Protein AF-A0A0G0D942-F1 (afdb_monomer)

Solvent-accessible surface area (backbone atoms only — not comparable to full-atom values): 6592 Å² total; per-residue (Å²): 144,60,62,68,62,52,47,53,52,52,51,51,52,51,52,51,48,55,51,47,53,44,49,39,38,74,75,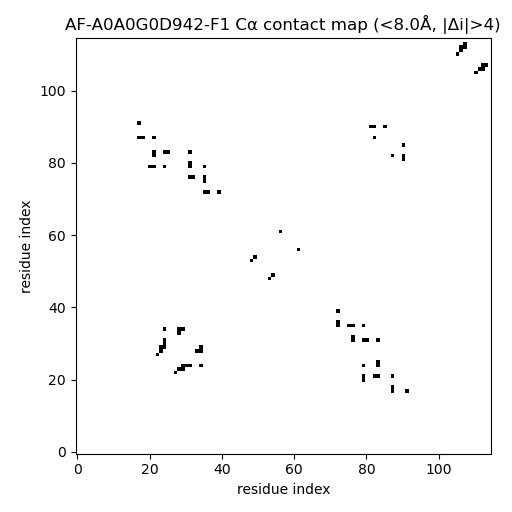74,41,73,47,38,66,60,45,32,51,52,56,49,55,59,59,53,54,53,64,75,46,31,88,82,75,53,77,89,73,50,72,70,51,46,54,52,52,50,52,54,59,66,50,46,50,58,55,46,33,52,51,41,44,49,44,71,75,50,57,60,88,56,52,51,56,52,52,63,60,45,49,58,56,52,52,51,54,48,39,38,74,76,71,62,62,78,131

pLDDT: mean 90.71, std 6.73, range [50.69, 96.19]

Secondary structure (DSSP, 8-state):
--HHHHHHHHHHHHHHHHHHHHHHHHHT---HHHHHHHHHHHHTTHHHHHHHH-----HHHHHHHHHHHHHHHHHHHHHHHHHHHS-HHHHHHHHHHHHHHHHHHHHHHHH----

Sequence (115 aa):
MNWLIIAIFAYLILALVNLADKFLLDKIVPSAKTYTFLVSILGLIVLLAAPWALHWPGFYWLVINLIVGAIFPFALLLLYRALKLGDTSKIIPLIGGAIPVFTISLSILFLGDLS

Mean predicted aligned error: 5.16 Å

Radius of gyration: 16.93 Å; Cα contacts (8 Å, |Δi|>4): 44; chains: 1; bounding box: 41×39×40 Å

Structure (mmCIF, N/CA/C/O backbone):
data_AF-A0A0G0D942-F1
#
_entry.id   AF-A0A0G0D942-F1
#
loop_
_atom_site.group_PDB
_atom_site.id
_atom_site.type_symbol
_atom_site.label_atom_id
_atom_site.label_alt_id
_atom_site.label_comp_id
_atom_site.label_asym_id
_atom_site.label_entity_id
_atom_site.label_seq_id
_atom_site.pdbx_PDB_ins_code
_atom_site.Cartn_x
_atom_site.Cartn_y
_atom_site.Cartn_z
_atom_site.occupancy
_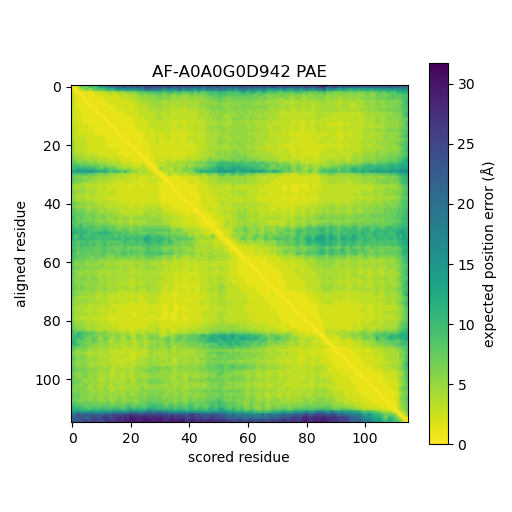atom_site.B_iso_or_equiv
_atom_site.auth_seq_id
_atom_site.auth_comp_id
_atom_site.auth_asym_id
_atom_site.auth_atom_id
_atom_site.pdbx_PDB_model_num
ATOM 1 N N . MET A 1 1 ? 26.467 -6.007 5.037 1.00 61.09 1 MET A N 1
ATOM 2 C CA . MET A 1 1 ? 25.702 -6.449 6.227 1.00 61.09 1 MET A CA 1
ATOM 3 C C . MET A 1 1 ? 25.044 -5.251 6.928 1.00 61.09 1 MET A C 1
ATOM 5 O O . MET A 1 1 ? 25.408 -4.921 8.042 1.00 61.09 1 MET A O 1
ATOM 9 N N . ASN A 1 2 ? 24.076 -4.598 6.269 1.00 83.00 2 ASN A N 1
ATOM 10 C CA . ASN A 1 2 ? 23.236 -3.518 6.837 1.00 83.00 2 ASN A CA 1
ATOM 11 C C . ASN A 1 2 ? 21.728 -3.799 6.628 1.00 83.00 2 ASN A C 1
ATOM 13 O O . ASN A 1 2 ? 20.862 -3.030 7.025 1.00 83.00 2 ASN A O 1
ATOM 17 N N . TRP A 1 3 ? 21.408 -4.924 5.980 1.00 92.06 3 TRP A N 1
ATOM 18 C CA . TRP A 1 3 ? 20.050 -5.265 5.569 1.00 92.06 3 TRP A CA 1
ATOM 19 C C . TRP A 1 3 ? 19.134 -5.528 6.768 1.00 92.06 3 TRP A C 1
ATOM 21 O O . TRP A 1 3 ? 17.970 -5.154 6.720 1.00 92.06 3 TRP A O 1
ATOM 31 N N . LEU A 1 4 ? 19.659 -6.111 7.855 1.00 93.00 4 LEU A N 1
ATOM 32 C CA . LEU A 1 4 ? 18.872 -6.407 9.053 1.00 93.00 4 LEU A CA 1
ATOM 33 C C . LEU A 1 4 ? 18.400 -5.118 9.735 1.00 93.00 4 LEU A C 1
ATOM 35 O O . LEU A 1 4 ? 17.234 -5.003 10.091 1.00 93.00 4 LEU A O 1
ATOM 39 N N . ILE A 1 5 ? 19.292 -4.131 9.863 1.00 94.56 5 ILE A N 1
ATOM 40 C CA . ILE A 1 5 ? 18.965 -2.823 10.443 1.00 94.56 5 ILE A CA 1
ATOM 41 C C . ILE A 1 5 ? 17.920 -2.121 9.571 1.00 94.56 5 ILE A C 1
ATOM 43 O O . ILE A 1 5 ? 16.896 -1.677 10.086 1.00 94.56 5 ILE A O 1
ATOM 47 N N . ILE A 1 6 ? 18.131 -2.087 8.250 1.00 94.44 6 ILE A N 1
ATOM 48 C CA . ILE A 1 6 ? 17.170 -1.515 7.293 1.00 94.44 6 ILE A CA 1
ATOM 49 C C . ILE A 1 6 ? 15.806 -2.206 7.412 1.00 94.44 6 ILE A C 1
ATOM 51 O O . ILE A 1 6 ? 14.785 -1.525 7.461 1.00 94.44 6 ILE A O 1
ATOM 55 N N . ALA A 1 7 ? 15.777 -3.537 7.510 1.00 93.38 7 ALA A N 1
ATOM 56 C CA . ALA A 1 7 ? 14.544 -4.299 7.654 1.00 93.38 7 ALA A CA 1
ATOM 57 C C . ALA A 1 7 ? 13.810 -3.950 8.956 1.00 93.38 7 ALA A C 1
ATOM 59 O O . ALA A 1 7 ? 12.614 -3.675 8.915 1.00 93.38 7 ALA A O 1
ATOM 60 N N . ILE A 1 8 ? 14.510 -3.895 10.094 1.00 94.69 8 ILE A N 1
ATOM 61 C CA . ILE A 1 8 ? 13.914 -3.516 11.386 1.00 94.69 8 ILE A CA 1
ATOM 62 C C . ILE A 1 8 ? 13.273 -2.126 11.296 1.00 94.69 8 ILE A C 1
ATOM 64 O O . ILE A 1 8 ? 12.119 -1.958 11.691 1.00 94.69 8 ILE A O 1
ATOM 68 N N . PHE A 1 9 ? 13.981 -1.142 10.734 1.00 95.81 9 PHE A N 1
ATOM 69 C CA . PHE A 1 9 ? 13.432 0.203 10.555 1.00 95.81 9 PHE A CA 1
ATOM 70 C C . PHE A 1 9 ? 12.251 0.234 9.580 1.00 95.81 9 PHE A C 1
ATOM 72 O O . PHE A 1 9 ? 11.265 0.915 9.852 1.00 95.81 9 PHE A O 1
ATOM 79 N N . ALA A 1 10 ? 12.304 -0.521 8.482 1.00 93.44 10 ALA A N 1
ATOM 80 C CA . ALA A 1 10 ? 11.192 -0.626 7.544 1.00 93.44 10 ALA A CA 1
ATOM 81 C C . ALA A 1 10 ? 9.936 -1.205 8.218 1.00 93.44 10 ALA A C 1
ATOM 83 O O . ALA A 1 10 ? 8.853 -0.642 8.069 1.00 93.44 10 ALA A O 1
ATOM 84 N N . TYR A 1 11 ? 10.075 -2.269 9.017 1.00 91.38 11 TYR A N 1
ATOM 85 C CA . TYR A 1 11 ? 8.960 -2.846 9.773 1.00 91.38 11 TYR A CA 1
ATOM 86 C C . TYR A 1 11 ? 8.436 -1.905 10.863 1.00 91.38 11 TYR A C 1
ATOM 88 O O . TYR A 1 11 ? 7.226 -1.846 11.077 1.00 91.38 11 TYR A O 1
ATOM 96 N N . LEU A 1 12 ? 9.310 -1.134 11.517 1.00 94.31 12 LEU A N 1
ATOM 97 C CA . LEU A 1 12 ? 8.902 -0.112 12.481 1.00 94.31 12 LEU A CA 1
ATOM 98 C C . LEU A 1 12 ? 8.063 0.985 11.809 1.00 94.31 12 LEU A C 1
ATOM 100 O O . LEU A 1 12 ? 6.979 1.311 12.291 1.00 94.31 12 LEU A O 1
ATOM 104 N N . ILE A 1 13 ? 8.532 1.520 10.678 1.00 96.12 13 ILE A N 1
ATOM 105 C CA . ILE A 1 13 ? 7.795 2.522 9.896 1.00 96.12 13 ILE A CA 1
ATOM 106 C C . ILE A 1 13 ? 6.460 1.939 9.428 1.00 96.12 13 ILE A C 1
ATOM 108 O O . ILE A 1 13 ? 5.426 2.581 9.581 1.00 96.12 13 ILE A O 1
ATOM 112 N N . LEU A 1 14 ? 6.457 0.704 8.925 1.00 92.38 14 LEU A N 1
ATOM 113 C CA . LEU A 1 14 ? 5.240 0.030 8.480 1.00 92.38 14 LEU A CA 1
ATOM 114 C C . LEU A 1 14 ? 4.225 -0.142 9.622 1.00 92.38 14 LEU A C 1
ATOM 116 O O . LEU A 1 14 ? 3.028 0.052 9.419 1.00 92.38 14 LEU A O 1
ATOM 120 N N . ALA A 1 15 ? 4.678 -0.470 10.834 1.00 91.44 15 ALA A N 1
ATOM 121 C CA . ALA A 1 15 ? 3.809 -0.553 12.005 1.00 91.44 15 ALA A CA 1
ATOM 122 C C . ALA A 1 15 ? 3.193 0.812 12.361 1.00 91.44 15 ALA A C 1
ATOM 124 O O . ALA A 1 15 ? 1.993 0.888 12.630 1.00 91.44 15 ALA A O 1
ATOM 125 N N . LEU A 1 16 ? 3.986 1.888 12.307 1.00 94.62 16 LEU A N 1
ATOM 126 C CA . LEU A 1 16 ? 3.504 3.253 12.539 1.00 94.62 16 LEU A CA 1
ATOM 127 C C . LEU A 1 16 ? 2.479 3.689 11.486 1.00 94.62 16 LEU A C 1
ATOM 129 O O . LEU A 1 16 ? 1.446 4.247 11.850 1.00 94.62 16 LEU A O 1
ATOM 133 N N . VAL A 1 17 ? 2.724 3.390 10.208 1.00 93.69 17 VAL A N 1
ATOM 134 C CA . VAL A 1 17 ? 1.787 3.677 9.110 1.00 93.69 17 VAL A CA 1
ATOM 135 C C . VAL A 1 17 ? 0.462 2.949 9.331 1.00 93.69 17 VAL A C 1
ATOM 137 O O . VAL A 1 17 ? -0.584 3.582 9.321 1.00 93.69 17 VAL A O 1
ATOM 140 N N . ASN A 1 18 ? 0.484 1.651 9.644 1.00 92.00 18 ASN A N 1
ATOM 141 C CA . ASN A 1 18 ? -0.746 0.891 9.892 1.00 92.00 18 ASN A CA 1
ATOM 142 C C . ASN A 1 18 ? -1.547 1.416 11.098 1.00 92.00 18 ASN A C 1
ATOM 144 O O . ASN A 1 18 ? -2.782 1.390 11.090 1.00 92.00 18 ASN A O 1
ATOM 148 N N . LEU A 1 19 ? -0.860 1.887 12.143 1.00 92.12 19 LEU A N 1
ATOM 149 C CA . LEU A 1 19 ? -1.509 2.505 13.297 1.00 92.12 19 LEU A CA 1
ATOM 150 C C . LEU A 1 19 ? -2.128 3.862 12.930 1.00 92.12 19 LEU A C 1
ATOM 152 O O . LEU A 1 19 ? -3.261 4.141 13.327 1.00 92.12 19 LEU A O 1
ATOM 156 N N . ALA A 1 20 ? -1.411 4.678 12.153 1.00 93.00 20 ALA A N 1
ATOM 157 C CA . ALA A 1 20 ? -1.896 5.960 11.656 1.00 93.00 20 ALA A CA 1
ATOM 158 C C . ALA A 1 20 ? -3.112 5.782 10.736 1.00 93.00 20 ALA A C 1
ATOM 160 O O . ALA A 1 20 ? -4.129 6.435 10.954 1.00 93.00 20 ALA A O 1
ATOM 161 N N . ASP A 1 21 ? -3.059 4.853 9.782 1.00 93.12 21 ASP A N 1
ATOM 162 C CA . ASP A 1 21 ? -4.163 4.546 8.868 1.00 93.12 21 ASP A CA 1
ATOM 163 C C . ASP A 1 21 ? -5.420 4.135 9.644 1.00 93.12 21 ASP A C 1
ATOM 165 O O . ASP A 1 21 ? -6.512 4.651 9.393 1.00 93.12 21 ASP A O 1
ATOM 169 N N . LYS A 1 22 ? -5.272 3.260 10.649 1.00 91.19 22 LYS A N 1
ATOM 170 C CA . LYS A 1 22 ? -6.379 2.875 11.534 1.00 91.19 22 LYS A CA 1
ATOM 171 C C . LYS A 1 22 ? -6.933 4.073 12.304 1.00 91.19 22 LYS A C 1
ATOM 173 O O . LYS A 1 22 ? -8.147 4.256 12.352 1.00 91.19 22 LYS A O 1
ATOM 178 N N . PHE A 1 23 ? -6.066 4.895 12.890 1.00 92.50 23 PHE A N 1
ATOM 179 C CA . PHE A 1 23 ? -6.482 6.083 13.632 1.00 92.50 23 PHE A CA 1
ATOM 180 C C . PHE A 1 23 ? -7.251 7.072 12.744 1.00 92.50 23 PHE A C 1
ATOM 182 O O . PHE A 1 23 ? -8.314 7.559 13.132 1.00 92.50 23 PHE A O 1
ATOM 189 N N . LEU A 1 24 ? -6.753 7.329 11.532 1.00 93.19 24 LEU A N 1
ATOM 190 C CA . LEU A 1 24 ? -7.396 8.196 10.547 1.00 93.19 24 LEU A CA 1
ATOM 191 C C . LEU A 1 24 ? -8.763 7.646 10.131 1.00 93.19 24 LEU A C 1
ATOM 193 O O . LEU A 1 24 ? -9.730 8.408 10.085 1.00 93.19 24 LEU A O 1
ATOM 197 N N . LEU A 1 25 ? -8.863 6.338 9.886 1.00 92.88 25 LEU A N 1
ATOM 198 C CA . LEU A 1 25 ? -10.119 5.668 9.544 1.00 92.88 25 LEU A CA 1
ATOM 199 C C . LEU A 1 25 ? -11.137 5.678 10.689 1.00 92.88 25 LEU A C 1
ATOM 201 O O . LEU A 1 25 ? -12.333 5.787 10.430 1.00 92.88 25 LEU A O 1
ATOM 205 N N . ASP A 1 26 ? -10.699 5.583 11.941 1.00 90.06 26 ASP A N 1
ATOM 206 C CA . ASP A 1 26 ? -11.611 5.556 13.087 1.00 90.06 26 ASP A CA 1
ATOM 207 C C . ASP A 1 26 ? -12.048 6.963 13.533 1.00 90.06 26 ASP A C 1
ATOM 209 O O . ASP A 1 26 ? -13.153 7.117 14.058 1.00 90.06 26 ASP A O 1
ATOM 213 N N . LYS A 1 27 ? -11.198 7.988 13.365 1.00 90.62 27 LYS A N 1
ATOM 214 C CA . LYS A 1 27 ? -11.414 9.326 13.953 1.00 90.62 27 LYS A CA 1
ATOM 215 C C . LYS A 1 27 ? -11.642 10.457 12.956 1.00 90.62 27 LYS A C 1
ATOM 217 O O . LYS A 1 27 ? -12.316 11.415 13.320 1.00 90.62 27 LYS A O 1
ATOM 222 N N . ILE A 1 28 ? -11.098 10.380 11.741 1.00 91.06 28 ILE A N 1
ATOM 223 C CA . ILE A 1 28 ? -11.091 11.515 10.799 1.00 91.06 28 ILE A CA 1
ATOM 224 C C . ILE A 1 28 ? -11.925 11.216 9.552 1.00 91.06 28 ILE A C 1
ATOM 226 O O . ILE A 1 28 ? -12.824 11.980 9.210 1.00 91.06 28 ILE A O 1
ATOM 230 N N . VAL A 1 29 ? -11.658 10.096 8.876 1.00 89.56 29 VAL A N 1
ATOM 231 C CA . VAL A 1 29 ? -12.313 9.717 7.618 1.00 89.56 29 VAL A CA 1
ATOM 232 C C . VAL A 1 29 ? -12.954 8.335 7.772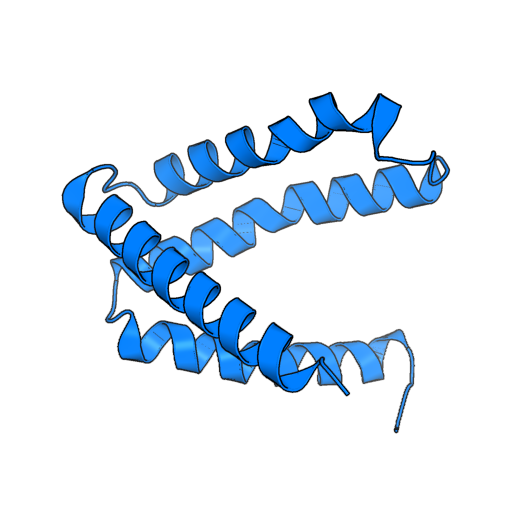 1.00 89.56 29 VAL A C 1
ATOM 234 O O . VAL A 1 29 ? -12.384 7.330 7.350 1.00 89.56 29 VAL A O 1
ATOM 237 N N . PRO A 1 30 ? -14.180 8.253 8.324 1.00 81.88 30 PRO A N 1
ATOM 238 C CA . PRO A 1 30 ? -14.830 6.973 8.609 1.00 81.88 30 PRO A CA 1
ATOM 239 C C . PRO A 1 30 ? -15.173 6.165 7.354 1.00 81.88 30 PRO A C 1
ATOM 241 O O . PRO A 1 30 ? -15.441 4.965 7.424 1.00 81.88 30 PRO A O 1
ATOM 244 N N . SER A 1 31 ? -15.198 6.785 6.177 1.00 92.62 31 SER A N 1
ATOM 245 C CA . SER A 1 31 ? -15.441 6.082 4.921 1.00 92.62 31 SER A CA 1
ATOM 246 C C . SER A 1 31 ? -14.138 5.506 4.364 1.00 92.62 31 SER A C 1
ATOM 248 O O . SER A 1 31 ? -13.326 6.233 3.794 1.00 92.62 31 SER A O 1
ATOM 250 N N . ALA A 1 32 ? -13.989 4.177 4.425 1.00 91.88 32 ALA A N 1
ATOM 251 C CA . ALA A 1 32 ? -12.860 3.470 3.809 1.00 91.88 32 ALA A CA 1
ATOM 252 C C . ALA A 1 32 ? -12.723 3.779 2.305 1.00 91.88 32 ALA A C 1
ATOM 254 O O . ALA A 1 32 ? -11.611 3.876 1.798 1.00 91.88 32 ALA A O 1
ATOM 255 N N . LYS A 1 33 ? -13.842 3.998 1.593 1.00 94.12 33 LYS A N 1
ATOM 256 C CA . LYS A 1 33 ? -13.825 4.398 0.173 1.00 94.12 33 LYS A CA 1
ATOM 257 C C . LYS A 1 33 ? -13.177 5.769 -0.020 1.00 94.12 33 LYS A C 1
ATOM 259 O O . LYS A 1 33 ? -12.310 5.920 -0.872 1.00 94.12 33 LYS A O 1
ATOM 264 N N . THR A 1 34 ? -13.588 6.747 0.785 1.00 94.44 34 THR A N 1
ATOM 265 C CA . THR A 1 34 ? -13.070 8.119 0.716 1.00 94.44 34 THR A CA 1
ATOM 266 C C . THR A 1 34 ? -11.594 8.150 1.085 1.00 94.44 34 THR A C 1
ATOM 268 O O . THR A 1 34 ? -10.805 8.779 0.391 1.00 94.44 34 THR A O 1
ATOM 271 N N . TYR A 1 35 ? -11.205 7.410 2.124 1.00 95.19 35 TYR A N 1
ATOM 272 C CA . TYR A 1 35 ? -9.809 7.311 2.527 1.00 95.19 35 TYR A CA 1
ATOM 273 C C . TYR A 1 35 ? -8.935 6.659 1.446 1.00 95.19 35 TYR A C 1
ATOM 275 O O . TYR A 1 35 ? -7.907 7.216 1.073 1.00 95.19 35 TYR A O 1
ATOM 283 N N . THR A 1 36 ? -9.396 5.553 0.849 1.00 95.69 36 THR A N 1
ATOM 284 C CA . THR A 1 36 ? -8.708 4.906 -0.285 1.00 95.69 36 THR A CA 1
ATOM 285 C C . THR A 1 36 ? -8.481 5.882 -1.436 1.00 95.69 36 THR A C 1
ATOM 287 O O . THR A 1 36 ? -7.391 5.930 -1.998 1.00 95.69 36 THR A O 1
ATOM 290 N N . PHE A 1 37 ? -9.503 6.665 -1.788 1.00 95.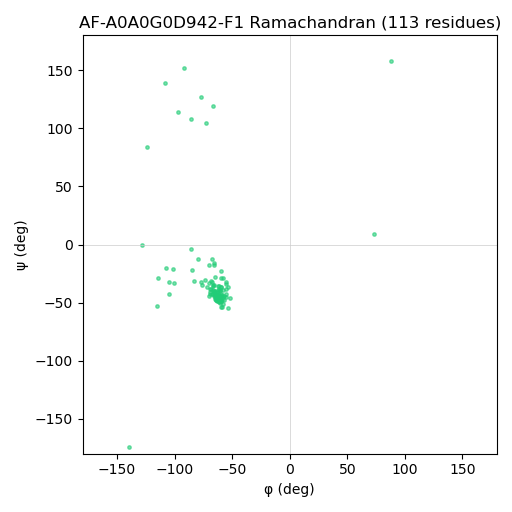06 37 PHE A N 1
ATOM 291 C CA . PHE A 1 37 ? -9.418 7.652 -2.861 1.00 95.06 37 PHE A CA 1
ATOM 292 C C . PHE A 1 37 ? -8.371 8.732 -2.562 1.00 95.06 37 PHE A C 1
ATOM 294 O O . PHE A 1 37 ? -7.547 9.028 -3.423 1.00 95.06 37 PHE A O 1
ATOM 301 N N . LEU A 1 38 ? -8.348 9.257 -1.332 1.00 94.31 38 LEU A N 1
ATOM 302 C CA . LEU A 1 38 ? -7.354 10.243 -0.901 1.00 94.31 38 LEU A CA 1
ATOM 303 C C . LEU A 1 38 ? -5.929 9.686 -0.984 1.00 94.31 38 LEU A C 1
ATOM 305 O O . LEU A 1 38 ? -5.071 10.310 -1.602 1.00 94.31 38 LEU A O 1
ATOM 309 N N . VAL A 1 39 ? -5.686 8.497 -0.426 1.00 94.56 39 VAL A N 1
ATOM 310 C CA . VAL A 1 39 ? -4.364 7.848 -0.471 1.00 94.56 39 VAL A CA 1
ATOM 311 C C . VAL A 1 39 ? -3.944 7.553 -1.914 1.00 94.56 39 VAL A C 1
ATOM 313 O O . VAL A 1 39 ? -2.792 7.776 -2.280 1.00 94.56 39 VAL A O 1
ATOM 316 N N . SER A 1 40 ? -4.881 7.127 -2.765 1.00 94.44 40 SER A N 1
ATOM 317 C CA . SER A 1 40 ? -4.602 6.853 -4.180 1.00 94.44 40 SER A CA 1
ATOM 318 C C . SER A 1 40 ? -4.223 8.121 -4.950 1.00 94.44 40 SER A C 1
ATOM 320 O O . SER A 1 40 ? -3.285 8.090 -5.740 1.00 94.44 40 SER A O 1
ATOM 322 N N . ILE A 1 41 ? -4.897 9.250 -4.694 1.00 93.94 41 ILE A N 1
ATOM 323 C CA . ILE A 1 41 ? -4.534 10.548 -5.287 1.00 93.94 41 ILE A CA 1
ATOM 324 C C . ILE A 1 41 ? -3.161 11.003 -4.804 1.00 93.94 41 ILE A C 1
ATOM 326 O O . ILE A 1 41 ? -2.359 11.461 -5.613 1.00 93.94 41 ILE A O 1
ATOM 330 N N . LEU A 1 42 ? -2.868 10.866 -3.508 1.00 92.81 42 LEU A N 1
ATOM 331 C CA . LEU A 1 42 ? -1.548 11.203 -2.975 1.00 92.81 42 LEU A CA 1
ATOM 332 C C . LEU A 1 42 ? -0.449 10.370 -3.644 1.00 92.81 42 LEU A C 1
ATOM 334 O O . LEU A 1 42 ? 0.613 10.903 -3.949 1.00 92.81 42 LEU A O 1
ATOM 338 N N . GLY A 1 43 ? -0.722 9.102 -3.958 1.00 90.06 43 GLY A N 1
ATOM 339 C CA . GLY A 1 43 ? 0.187 8.252 -4.728 1.00 90.06 43 GLY A CA 1
ATOM 340 C C . GLY A 1 43 ? 0.519 8.792 -6.126 1.00 90.06 43 GLY A C 1
ATOM 341 O O . GLY A 1 43 ? 1.630 8.583 -6.610 1.00 90.06 43 GLY A O 1
ATOM 342 N N . LEU A 1 44 ? -0.383 9.554 -6.758 1.00 90.75 44 LEU A N 1
ATOM 343 C CA . LEU A 1 44 ? -0.130 10.172 -8.067 1.00 90.75 44 LEU A CA 1
ATOM 344 C C . LEU A 1 44 ? 0.940 11.268 -8.019 1.00 90.75 44 LEU A C 1
ATOM 346 O O . LEU A 1 44 ? 1.444 11.657 -9.071 1.00 90.75 44 LEU A O 1
ATOM 350 N N . ILE A 1 45 ? 1.346 11.734 -6.833 1.00 91.06 45 ILE A N 1
ATOM 351 C CA . ILE A 1 45 ? 2.424 12.721 -6.697 1.00 91.06 45 ILE A CA 1
ATOM 352 C C . ILE A 1 45 ? 3.750 12.216 -7.284 1.00 91.06 45 ILE A C 1
ATOM 354 O O . ILE A 1 45 ? 4.577 13.017 -7.713 1.00 91.06 45 ILE A O 1
ATOM 358 N N . VAL A 1 46 ? 3.929 10.893 -7.390 1.00 87.56 46 VAL A N 1
ATOM 359 C CA . VAL A 1 46 ? 5.081 10.275 -8.064 1.00 87.56 46 VAL A CA 1
ATOM 360 C C . VAL A 1 46 ? 5.201 10.717 -9.525 1.00 87.56 46 VAL A C 1
ATOM 362 O O . VAL A 1 46 ? 6.313 10.814 -10.038 1.00 87.56 46 VAL A O 1
ATOM 365 N N . LEU A 1 47 ? 4.088 11.054 -10.187 1.00 87.75 47 LEU A N 1
ATOM 366 C CA . LEU A 1 47 ? 4.103 11.568 -11.557 1.00 87.75 47 LEU A CA 1
ATOM 367 C C . LEU A 1 47 ? 4.811 12.924 -11.655 1.00 87.75 47 LEU A C 1
ATOM 369 O O . LEU A 1 47 ? 5.418 13.214 -12.681 1.00 87.75 47 LEU A O 1
ATOM 373 N N . LEU A 1 48 ? 4.801 13.724 -10.582 1.00 89.75 48 LEU A N 1
ATOM 374 C CA . LEU A 1 48 ? 5.577 14.963 -10.520 1.00 89.75 48 LEU A CA 1
ATOM 375 C C . LEU A 1 48 ? 7.075 14.676 -10.421 1.00 89.75 48 LEU A C 1
ATOM 377 O O . LEU A 1 48 ? 7.866 15.423 -10.973 1.00 89.75 48 LEU A O 1
ATOM 381 N N . ALA A 1 49 ? 7.476 13.590 -9.758 1.00 87.69 49 ALA A N 1
ATOM 382 C CA . ALA A 1 49 ? 8.877 13.176 -9.679 1.00 87.69 49 ALA A CA 1
ATOM 383 C C . ALA A 1 49 ? 9.359 12.438 -10.944 1.00 87.69 49 ALA A C 1
ATOM 385 O O . ALA A 1 49 ? 10.566 12.264 -11.129 1.00 87.69 49 ALA A O 1
ATOM 386 N N . ALA A 1 50 ? 8.441 12.031 -11.828 1.00 86.50 50 ALA A N 1
ATOM 387 C CA . ALA A 1 50 ? 8.737 11.226 -13.007 1.00 86.50 50 ALA A CA 1
ATOM 388 C C . ALA A 1 50 ? 9.860 11.759 -13.914 1.00 86.50 50 ALA A C 1
ATOM 390 O O . ALA A 1 50 ? 10.735 10.962 -14.246 1.00 86.50 50 ALA A O 1
ATOM 391 N N . PRO A 1 51 ? 9.925 13.053 -14.286 1.00 86.25 51 PRO A N 1
ATOM 392 C CA . PRO A 1 51 ? 10.949 13.512 -15.225 1.00 86.25 51 PRO A CA 1
ATOM 393 C C . PRO A 1 51 ? 12.375 13.515 -14.649 1.00 86.25 51 PRO A C 1
ATOM 395 O O . PRO A 1 51 ? 13.326 13.543 -15.425 1.00 86.25 51 PRO A O 1
ATOM 398 N N . TRP A 1 52 ? 12.544 13.470 -13.322 1.00 90.69 52 TRP A N 1
ATOM 399 C CA . TRP A 1 52 ? 13.866 13.450 -12.676 1.00 90.69 52 TRP A CA 1
ATOM 400 C C . TRP A 1 52 ? 14.254 12.076 -12.133 1.00 90.69 52 TRP A C 1
ATOM 402 O O . TRP A 1 52 ? 15.436 11.744 -12.101 1.00 90.69 52 TRP A O 1
ATOM 412 N N . ALA A 1 53 ? 13.275 11.292 -11.678 1.00 87.00 53 ALA A N 1
ATOM 413 C CA . ALA A 1 53 ? 13.516 10.043 -10.962 1.00 87.00 53 ALA A CA 1
ATOM 414 C C . ALA A 1 53 ? 13.207 8.781 -11.783 1.00 87.00 53 ALA A C 1
ATOM 416 O O . ALA A 1 53 ? 13.696 7.708 -11.431 1.00 87.00 53 ALA A O 1
ATOM 417 N N . LEU A 1 54 ? 12.402 8.875 -12.851 1.00 86.19 54 LEU A N 1
ATOM 418 C CA . LEU A 1 54 ?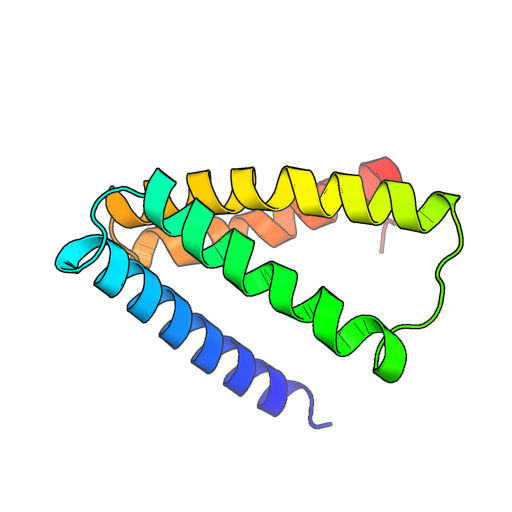 11.998 7.716 -13.648 1.00 86.19 54 LEU A CA 1
ATOM 419 C C . LEU A 1 54 ? 12.672 7.704 -15.024 1.00 86.19 54 LEU A C 1
ATOM 421 O O . LEU A 1 54 ? 12.778 8.716 -15.710 1.00 86.19 54 LEU A O 1
ATOM 425 N N . HIS A 1 55 ? 13.089 6.512 -15.445 1.00 89.12 55 HIS A N 1
ATOM 426 C CA . HIS A 1 55 ? 13.500 6.234 -16.816 1.00 89.12 55 HIS A CA 1
ATOM 427 C C . HIS A 1 55 ? 12.299 5.726 -17.618 1.00 89.12 55 HIS A C 1
ATOM 429 O O . HIS A 1 55 ? 11.382 5.116 -17.068 1.00 89.12 55 HIS A O 1
ATOM 435 N N . TRP A 1 56 ? 12.304 5.960 -18.930 1.00 90.62 56 TRP A N 1
ATOM 436 C CA . TRP A 1 56 ? 11.241 5.479 -19.807 1.00 90.62 56 TRP A CA 1
ATOM 437 C C . TRP A 1 56 ? 11.260 3.942 -19.891 1.00 90.62 56 TRP A C 1
ATOM 439 O O . TRP A 1 56 ? 12.246 3.384 -20.375 1.00 90.62 56 TRP A O 1
ATOM 449 N N . PRO A 1 57 ? 10.186 3.242 -19.475 1.00 89.00 57 PRO A N 1
ATOM 450 C CA . PRO A 1 57 ? 10.170 1.780 -19.441 1.00 89.00 57 PRO A CA 1
ATOM 451 C C . PRO A 1 57 ? 9.766 1.145 -20.787 1.00 89.00 57 PRO A C 1
ATOM 453 O O . PRO A 1 57 ? 9.765 -0.076 -20.919 1.00 89.00 57 PRO A O 1
ATOM 456 N N . GLY A 1 58 ? 9.398 1.946 -21.796 1.00 95.12 58 GLY A N 1
ATOM 457 C CA . GLY A 1 58 ? 8.780 1.466 -23.036 1.00 95.12 58 GLY A CA 1
ATOM 458 C C . GLY A 1 58 ? 7.252 1.376 -22.944 1.00 95.12 58 GLY A C 1
ATOM 459 O O . GLY A 1 58 ? 6.681 1.278 -21.859 1.00 95.12 58 GLY A O 1
ATOM 460 N N . PHE A 1 59 ? 6.570 1.401 -24.095 1.00 93.88 59 PHE A N 1
ATOM 461 C CA . PHE A 1 59 ? 5.100 1.452 -24.145 1.00 93.88 59 PHE A CA 1
ATOM 462 C C . PHE A 1 59 ? 4.442 0.208 -23.527 1.00 93.88 59 PHE A C 1
ATOM 464 O O . PHE A 1 59 ? 3.488 0.329 -22.767 1.00 93.88 59 PHE A O 1
ATOM 471 N N . TYR A 1 60 ? 4.995 -0.980 -23.791 1.00 95.19 60 TYR A N 1
ATOM 472 C CA . TYR A 1 60 ? 4.491 -2.241 -23.240 1.00 95.19 60 TYR A CA 1
ATOM 473 C C . TYR A 1 60 ? 4.487 -2.246 -21.702 1.00 95.19 60 TYR A C 1
ATOM 475 O O . TYR A 1 60 ? 3.445 -2.442 -21.076 1.00 95.19 60 TYR A O 1
ATOM 483 N N . TRP A 1 61 ? 5.635 -1.948 -21.088 1.00 93.31 61 TRP A N 1
ATOM 484 C CA . TRP A 1 61 ? 5.764 -1.902 -19.631 1.00 93.31 61 TRP A CA 1
ATOM 485 C C . TRP A 1 61 ? 4.997 -0.742 -19.008 1.00 93.31 61 TRP A C 1
ATOM 487 O O . TRP A 1 61 ? 4.491 -0.879 -17.898 1.00 93.31 61 TRP A O 1
ATOM 497 N N . LEU A 1 62 ? 4.855 0.382 -19.713 1.00 92.69 62 LEU A N 1
ATOM 49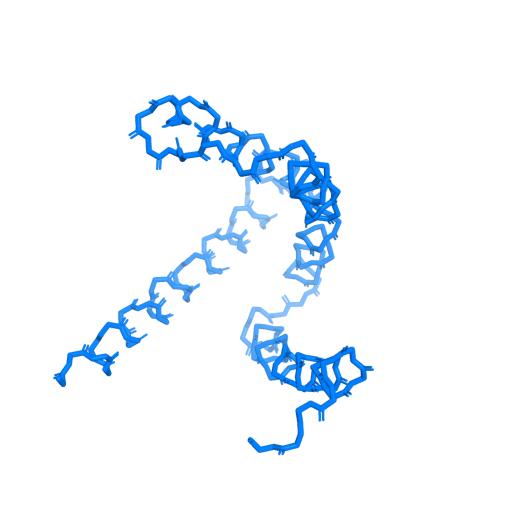8 C CA . LEU A 1 62 ? 4.008 1.481 -19.260 1.00 92.69 62 LEU A CA 1
ATOM 499 C C . LEU A 1 62 ? 2.551 1.031 -19.107 1.00 92.69 62 LEU A C 1
ATOM 501 O O . LEU A 1 62 ? 1.958 1.285 -18.062 1.00 92.69 62 LEU A O 1
ATOM 505 N N . VAL A 1 63 ? 1.986 0.328 -20.095 1.00 95.69 63 VAL A N 1
ATOM 506 C CA . VAL A 1 63 ? 0.602 -0.170 -20.006 1.00 95.69 63 VAL A CA 1
ATOM 507 C C . VAL A 1 63 ? 0.447 -1.153 -18.845 1.00 95.69 63 VAL A C 1
ATOM 509 O O . VAL A 1 63 ? -0.501 -1.028 -18.072 1.00 95.69 63 VAL A O 1
ATOM 512 N N . ILE A 1 64 ? 1.397 -2.074 -18.659 1.00 94.94 64 ILE A N 1
ATOM 513 C CA . ILE A 1 64 ? 1.379 -3.010 -17.523 1.00 94.94 64 ILE A CA 1
ATOM 514 C C . ILE A 1 64 ? 1.418 -2.256 -16.189 1.00 94.94 64 ILE A C 1
ATOM 516 O O . ILE A 1 64 ? 0.586 -2.512 -15.321 1.00 94.94 64 ILE A O 1
ATOM 520 N N . ASN A 1 65 ? 2.330 -1.294 -16.034 1.00 92.19 65 ASN A N 1
ATOM 521 C CA . ASN A 1 65 ? 2.448 -0.498 -14.811 1.00 92.19 65 ASN A CA 1
ATOM 522 C C . ASN A 1 65 ? 1.166 0.292 -14.512 1.00 92.19 65 ASN A C 1
ATOM 524 O O . ASN A 1 65 ? 0.749 0.359 -13.356 1.00 92.19 65 ASN A O 1
ATOM 528 N N . LEU A 1 66 ? 0.506 0.843 -15.535 1.00 92.19 66 LEU A N 1
ATOM 529 C CA . LEU A 1 66 ? -0.781 1.520 -15.369 1.00 92.19 66 LEU A CA 1
ATOM 530 C C . LEU A 1 66 ? -1.892 0.558 -14.937 1.00 92.19 66 LEU A C 1
ATOM 532 O O . LEU A 1 66 ? -2.688 0.914 -14.073 1.00 92.19 66 LEU A O 1
ATOM 536 N N . ILE A 1 67 ? -1.938 -0.659 -15.487 1.00 95.44 67 ILE A N 1
ATOM 537 C CA . ILE A 1 67 ? -2.918 -1.679 -15.083 1.00 95.44 67 ILE A CA 1
ATOM 538 C C . ILE A 1 67 ? -2.695 -2.083 -13.621 1.00 95.44 67 ILE A C 1
ATOM 540 O O . ILE A 1 67 ? -3.642 -2.086 -12.836 1.00 95.44 67 ILE A O 1
ATOM 544 N N . VAL A 1 68 ? -1.450 -2.365 -13.229 1.00 93.69 68 VAL A N 1
ATOM 545 C CA . VAL A 1 68 ? -1.101 -2.693 -11.837 1.00 93.69 68 VAL A CA 1
ATOM 546 C C . VAL A 1 68 ? -1.465 -1.533 -10.906 1.00 93.69 68 VAL A C 1
ATOM 548 O O . VAL A 1 68 ? -2.111 -1.742 -9.877 1.00 93.69 68 VAL A O 1
ATOM 551 N N . GLY A 1 69 ? -1.133 -0.302 -11.301 1.00 92.81 69 GLY A N 1
ATOM 552 C CA . GLY A 1 69 ? -1.489 0.911 -10.571 1.00 92.81 69 GLY A CA 1
ATOM 553 C C . GLY A 1 69 ? -2.999 1.127 -10.448 1.00 92.81 69 GLY A C 1
ATOM 554 O O . GLY A 1 69 ? -3.457 1.574 -9.403 1.00 92.81 69 GLY A O 1
ATOM 555 N N . ALA A 1 70 ? -3.790 0.766 -11.460 1.00 93.06 70 ALA A N 1
ATOM 556 C CA . ALA A 1 70 ? -5.250 0.860 -11.421 1.00 93.06 70 ALA A CA 1
ATOM 557 C C . ALA A 1 70 ? -5.896 -0.212 -10.525 1.00 93.06 70 ALA A C 1
ATOM 559 O O . ALA A 1 70 ? -6.943 0.036 -9.925 1.00 93.06 70 ALA A O 1
ATOM 560 N N . ILE A 1 71 ? -5.275 -1.390 -10.403 1.00 95.50 71 ILE A N 1
ATOM 561 C CA . ILE A 1 71 ? -5.740 -2.478 -9.529 1.00 95.50 71 ILE A CA 1
ATOM 562 C C . ILE A 1 71 ? -5.406 -2.187 -8.057 1.00 95.50 71 ILE A C 1
ATOM 564 O O . ILE A 1 71 ? -6.187 -2.519 -7.163 1.00 95.50 71 ILE A O 1
ATOM 568 N N . PHE A 1 72 ? -4.275 -1.537 -7.781 1.00 94.00 72 PHE A N 1
ATOM 569 C CA . PHE A 1 72 ? -3.778 -1.307 -6.422 1.00 94.00 72 PHE A CA 1
ATOM 570 C C . PHE A 1 72 ? -4.770 -0.597 -5.466 1.00 94.00 72 PHE A C 1
ATOM 572 O O . PHE A 1 72 ? -4.939 -1.072 -4.338 1.00 94.00 72 PHE A O 1
ATOM 579 N N . PRO A 1 73 ? -5.520 0.450 -5.873 1.00 95.69 73 PRO A N 1
ATOM 580 C CA . PRO A 1 73 ? -6.569 1.050 -5.048 1.00 95.69 73 PRO A CA 1
ATOM 581 C C . PRO A 1 73 ? -7.636 0.061 -4.566 1.00 95.69 73 PRO A C 1
ATOM 583 O O . PRO A 1 73 ? -8.162 0.213 -3.465 1.00 95.69 73 PRO A O 1
ATOM 586 N N . PHE A 1 74 ? -7.958 -0.977 -5.343 1.00 95.69 74 PHE A N 1
ATOM 587 C CA . PHE A 1 74 ? -8.910 -2.000 -4.904 1.00 95.69 74 PHE A CA 1
ATOM 588 C C . PHE A 1 74 ? -8.341 -2.838 -3.753 1.00 95.69 74 PHE A C 1
ATOM 590 O O . PHE A 1 74 ? -9.071 -3.143 -2.808 1.00 95.69 74 PHE A O 1
ATOM 597 N N . ALA A 1 75 ? -7.042 -3.151 -3.783 1.00 93.69 75 ALA A N 1
ATOM 598 C CA . ALA A 1 75 ? -6.365 -3.823 -2.676 1.00 93.69 75 ALA A CA 1
ATOM 599 C C . ALA A 1 75 ? -6.357 -2.945 -1.411 1.00 93.69 75 ALA A C 1
ATOM 601 O O . ALA A 1 75 ? -6.714 -3.424 -0.331 1.00 93.69 75 ALA A O 1
ATOM 602 N N . LEU A 1 76 ? -6.055 -1.647 -1.551 1.00 94.62 76 LEU A N 1
ATOM 603 C CA . LEU A 1 76 ? -6.134 -0.678 -0.450 1.00 94.62 76 LEU A CA 1
ATOM 604 C C . LEU A 1 76 ? -7.547 -0.584 0.137 1.00 94.62 76 LEU A C 1
ATOM 606 O O . LEU A 1 76 ? -7.714 -0.584 1.354 1.00 94.62 76 LEU A O 1
ATOM 610 N N . LEU A 1 77 ? -8.582 -0.569 -0.706 1.00 96.19 77 LEU A N 1
ATOM 611 C CA . LEU A 1 77 ? -9.967 -0.536 -0.240 1.00 96.19 77 LEU A CA 1
ATOM 612 C C . LEU A 1 77 ? -10.305 -1.739 0.644 1.00 96.19 77 LEU A C 1
ATOM 614 O O . LEU A 1 77 ? -10.986 -1.584 1.662 1.00 96.19 77 LEU A O 1
ATOM 618 N N . LEU A 1 78 ? -9.865 -2.935 0.254 1.00 94.44 78 LEU A N 1
ATOM 619 C CA . LEU A 1 78 ? -10.079 -4.151 1.035 1.00 94.44 78 LEU A CA 1
ATOM 620 C C . LEU A 1 78 ? -9.292 -4.114 2.349 1.00 94.44 78 LEU A C 1
ATOM 622 O O . LEU A 1 78 ? -9.869 -4.415 3.395 1.00 94.44 78 LEU A O 1
ATOM 626 N N . LEU A 1 79 ? -8.035 -3.662 2.317 1.00 93.75 79 LEU A N 1
ATOM 627 C CA . LEU A 1 79 ? -7.208 -3.464 3.510 1.00 93.75 79 LEU A CA 1
ATOM 628 C C . LEU A 1 79 ? -7.875 -2.499 4.498 1.00 93.75 79 LEU A C 1
ATOM 630 O O . LEU A 1 79 ? -8.063 -2.838 5.664 1.00 93.75 79 LEU A O 1
ATOM 634 N N . TYR A 1 80 ? -8.296 -1.321 4.039 1.00 94.44 80 TYR A N 1
ATOM 635 C CA . TYR A 1 80 ? -8.920 -0.311 4.893 1.00 94.44 80 TYR A CA 1
ATOM 636 C C . TYR A 1 80 ? -10.292 -0.735 5.411 1.00 94.44 80 TYR A C 1
ATOM 638 O O . TYR A 1 80 ? -10.654 -0.406 6.540 1.00 94.44 80 TYR A O 1
ATOM 646 N N . ARG A 1 81 ? -11.056 -1.514 4.638 1.00 93.62 81 ARG A N 1
ATOM 647 C CA . ARG A 1 81 ? -12.281 -2.150 5.143 1.00 93.62 81 ARG A CA 1
ATOM 648 C C . ARG A 1 81 ? -11.982 -3.148 6.249 1.00 93.62 81 ARG A C 1
ATOM 650 O O . ARG A 1 81 ? -12.669 -3.112 7.266 1.00 93.62 81 ARG A O 1
ATOM 657 N N . ALA A 1 82 ? -10.980 -4.004 6.066 1.00 92.00 82 ALA A N 1
ATOM 658 C CA . ALA A 1 82 ? -10.568 -4.949 7.092 1.00 92.00 82 ALA A CA 1
ATOM 659 C C . ALA A 1 82 ? -10.148 -4.190 8.357 1.00 92.00 82 ALA A C 1
ATOM 661 O O . ALA A 1 82 ? -10.742 -4.400 9.411 1.00 92.00 82 ALA A O 1
ATOM 662 N N . LEU A 1 83 ? -9.227 -3.228 8.234 1.00 91.62 83 LEU A N 1
ATOM 663 C CA . LEU A 1 83 ? -8.771 -2.395 9.348 1.00 91.62 83 LEU A CA 1
ATOM 664 C C . LEU A 1 83 ? -9.915 -1.680 10.058 1.00 91.62 83 LEU A C 1
ATOM 666 O O . LEU A 1 83 ? -9.899 -1.579 11.277 1.00 91.62 83 LEU A O 1
ATOM 670 N N . LYS A 1 84 ? -10.933 -1.205 9.339 1.00 89.38 84 LYS A N 1
ATOM 671 C CA . LYS A 1 84 ? -12.098 -0.582 9.971 1.00 89.38 84 LYS A CA 1
ATOM 672 C C . LYS A 1 84 ? -12.925 -1.580 10.794 1.00 89.38 84 LYS A C 1
ATOM 674 O O . LYS A 1 84 ? -13.420 -1.212 11.853 1.00 89.38 84 LYS A O 1
ATOM 679 N N . LEU A 1 85 ? -13.090 -2.811 10.310 1.00 88.69 85 LEU A N 1
ATOM 680 C CA . LEU A 1 85 ? -13.985 -3.812 10.902 1.00 88.69 85 LEU A CA 1
ATOM 681 C C . LEU A 1 85 ? -13.369 -4.620 12.050 1.00 88.69 85 LEU A C 1
ATOM 683 O O . LEU A 1 85 ? -14.123 -5.166 12.850 1.0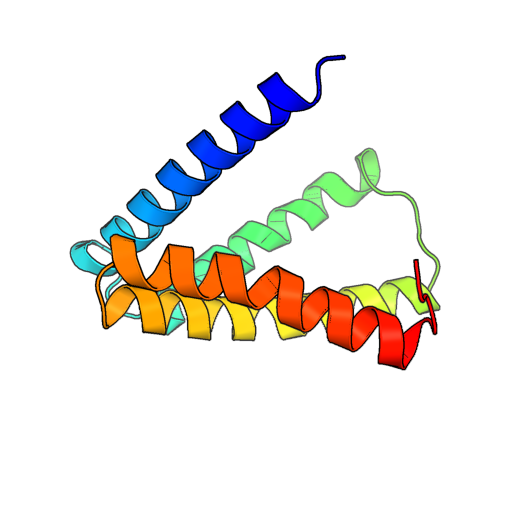0 88.69 85 LEU A O 1
ATOM 687 N N . GLY A 1 86 ? -12.043 -4.721 12.147 1.00 87.06 86 GLY A N 1
ATOM 688 C CA . GLY A 1 86 ? -11.402 -5.501 13.208 1.00 87.06 86 GLY A CA 1
ATOM 689 C C . GLY A 1 86 ? -10.153 -4.864 13.802 1.00 87.06 86 GLY A C 1
ATOM 690 O O . GLY A 1 86 ? -9.794 -3.726 13.501 1.00 87.06 86 GLY A O 1
ATOM 691 N N . ASP A 1 87 ? -9.498 -5.622 14.681 1.00 84.94 87 ASP A N 1
ATOM 692 C CA . ASP A 1 87 ? -8.325 -5.158 15.418 1.00 84.94 87 ASP A CA 1
ATOM 693 C C . ASP A 1 87 ? -7.076 -5.177 14.530 1.00 84.94 87 ASP A C 1
ATOM 695 O O . ASP A 1 87 ? -6.698 -6.221 13.984 1.00 84.94 87 ASP A O 1
ATOM 699 N N . THR A 1 88 ? -6.366 -4.049 14.454 1.00 84.44 88 THR A N 1
ATOM 700 C CA . THR A 1 88 ? -5.108 -3.928 13.697 1.00 84.44 88 THR A CA 1
ATOM 701 C C . THR A 1 88 ? -4.086 -4.996 14.098 1.00 84.44 88 THR A C 1
ATOM 703 O O . THR A 1 88 ? -3.409 -5.550 13.235 1.00 84.44 88 THR A O 1
ATOM 706 N N . SER A 1 89 ? -4.029 -5.355 15.387 1.00 86.50 89 SER A N 1
ATOM 707 C CA . SER A 1 89 ? -3.118 -6.373 15.932 1.00 86.50 89 SER A CA 1
ATOM 708 C C . SER A 1 89 ? -3.390 -7.797 15.442 1.00 86.50 89 SER A C 1
ATOM 710 O O . SER A 1 89 ? -2.523 -8.652 15.584 1.00 86.50 89 SER A O 1
ATOM 712 N N . LYS A 1 90 ? -4.562 -8.065 14.854 1.00 89.31 90 LYS A N 1
ATOM 713 C CA . LYS A 1 90 ? -4.921 -9.369 14.271 1.00 89.31 90 LYS A CA 1
ATOM 714 C C . LYS A 1 90 ? -4.873 -9.335 12.749 1.00 89.31 90 LYS A C 1
ATOM 716 O O . LYS A 1 90 ? -4.363 -10.258 12.120 1.00 89.31 90 LYS A O 1
ATOM 721 N N . ILE A 1 91 ? -5.382 -8.257 12.159 1.00 91.62 91 ILE A N 1
ATOM 722 C CA . ILE A 1 91 ? -5.527 -8.125 10.706 1.00 91.62 91 ILE A CA 1
ATOM 723 C C . ILE A 1 91 ? -4.171 -7.976 10.021 1.00 91.62 91 ILE A C 1
ATOM 725 O O . ILE A 1 91 ? -3.924 -8.643 9.019 1.00 91.62 91 ILE A O 1
ATOM 729 N N . ILE A 1 92 ? -3.280 -7.142 10.565 1.00 91.00 92 ILE A N 1
ATOM 730 C CA . ILE A 1 92 ? -1.970 -6.904 9.952 1.00 91.00 92 ILE A CA 1
ATOM 731 C C . ILE A 1 92 ? -1.107 -8.176 9.946 1.00 91.00 92 ILE A C 1
ATOM 733 O O . ILE A 1 92 ? -0.600 -8.505 8.874 1.00 91.00 92 ILE A O 1
ATOM 737 N N . PRO A 1 93 ? -0.978 -8.952 11.045 1.00 90.75 93 PRO A N 1
ATOM 738 C CA . PRO A 1 93 ? -0.262 -10.228 10.997 1.00 90.75 93 PRO A CA 1
ATOM 739 C C . PRO A 1 93 ? -0.879 -11.246 10.034 1.00 90.75 93 PRO A C 1
ATOM 741 O O . PRO A 1 93 ? -0.141 -11.937 9.336 1.00 90.75 93 PRO A O 1
ATOM 744 N N . LEU A 1 94 ? -2.214 -11.319 9.953 1.00 92.75 94 LEU A N 1
ATOM 745 C CA . LEU A 1 94 ? -2.902 -12.221 9.025 1.00 92.75 94 LEU A CA 1
ATOM 746 C C . LEU A 1 94 ? -2.549 -11.895 7.568 1.00 92.75 94 LEU A C 1
ATOM 748 O O . LEU A 1 94 ? -2.169 -12.781 6.807 1.00 92.75 94 LEU A O 1
ATOM 752 N N . ILE A 1 95 ? -2.641 -10.618 7.189 1.00 91.19 95 ILE A N 1
ATOM 753 C CA . ILE A 1 95 ? -2.294 -10.155 5.841 1.00 91.19 95 ILE A CA 1
ATOM 754 C C . ILE A 1 95 ? -0.795 -10.348 5.587 1.00 91.19 95 ILE A C 1
ATOM 756 O O . ILE A 1 95 ? -0.413 -10.875 4.545 1.00 91.19 95 ILE A O 1
ATOM 760 N N . GLY A 1 96 ? 0.050 -9.984 6.554 1.00 89.00 96 GLY A N 1
ATOM 761 C CA . GLY A 1 96 ? 1.501 -10.130 6.465 1.00 89.00 96 GLY A CA 1
ATOM 762 C C . GLY A 1 96 ? 1.954 -11.578 6.277 1.00 89.00 96 GLY A C 1
ATOM 763 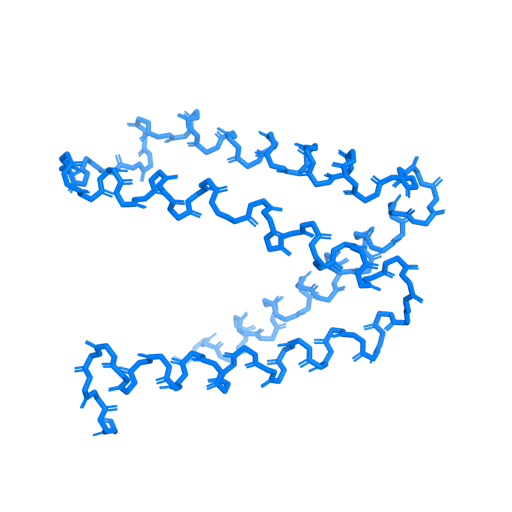O O . GLY A 1 96 ? 2.890 -11.818 5.524 1.00 89.00 96 GLY A O 1
ATOM 764 N N . GLY A 1 97 ? 1.273 -12.544 6.900 1.00 90.56 97 GLY A N 1
ATOM 765 C CA . GLY A 1 97 ? 1.523 -13.973 6.694 1.00 90.56 97 GLY A CA 1
ATOM 766 C C . GLY A 1 97 ? 0.942 -14.516 5.385 1.00 90.56 97 GLY A C 1
ATOM 767 O O . GLY A 1 97 ? 1.534 -15.400 4.771 1.00 90.56 97 GLY A O 1
ATOM 768 N N . ALA A 1 98 ? -0.187 -13.973 4.923 1.00 92.88 98 ALA A N 1
ATOM 769 C CA . ALA A 1 98 ? -0.815 -14.388 3.672 1.00 92.88 98 ALA A CA 1
ATOM 770 C C . ALA A 1 98 ? -0.026 -13.931 2.434 1.00 92.88 98 ALA A C 1
ATOM 772 O O . ALA A 1 98 ? 0.056 -14.681 1.462 1.00 92.88 98 ALA A O 1
ATOM 773 N N . ILE A 1 99 ? 0.572 -12.732 2.464 1.00 92.62 99 ILE A N 1
ATOM 774 C CA . ILE A 1 99 ? 1.312 -12.170 1.323 1.00 92.62 99 ILE A CA 1
ATOM 775 C C . ILE A 1 99 ? 2.396 -13.141 0.815 1.00 92.62 99 ILE A C 1
ATOM 777 O O . ILE A 1 99 ? 2.321 -13.499 -0.357 1.00 92.62 99 ILE A O 1
ATOM 781 N N . PRO A 1 100 ? 3.346 -13.645 1.632 1.00 92.94 100 PRO A N 1
ATOM 782 C CA . PRO A 1 100 ? 4.353 -14.599 1.166 1.00 92.94 100 PRO A CA 1
ATOM 783 C C . PRO A 1 100 ? 3.760 -15.877 0.571 1.00 92.94 100 PRO A C 1
ATOM 785 O O . PRO A 1 100 ? 4.258 -16.355 -0.443 1.00 92.94 100 PRO A O 1
ATOM 788 N N . VAL A 1 101 ? 2.684 -16.410 1.160 1.00 93.81 101 VAL A N 1
ATOM 789 C CA . VAL A 1 101 ? 2.022 -17.630 0.669 1.00 93.81 101 VAL A CA 1
ATOM 790 C C . VAL A 1 101 ? 1.480 -17.412 -0.742 1.00 93.81 101 VAL A C 1
ATOM 792 O O . VAL A 1 101 ? 1.751 -18.217 -1.636 1.00 93.81 101 VAL A O 1
ATOM 795 N N . PHE A 1 102 ? 0.762 -16.309 -0.970 1.00 92.19 102 PHE A N 1
ATOM 796 C CA . PHE A 1 102 ? 0.260 -15.967 -2.300 1.00 92.19 102 PHE A CA 1
ATOM 797 C C . PHE A 1 102 ? 1.395 -15.631 -3.268 1.00 92.19 102 PHE A C 1
ATOM 799 O O . PHE A 1 102 ? 1.376 -16.115 -4.395 1.00 92.19 102 PHE A O 1
ATOM 806 N N . THR A 1 103 ? 2.404 -14.870 -2.840 1.00 92.25 103 THR A N 1
ATOM 807 C CA . THR A 1 103 ? 3.555 -14.511 -3.679 1.00 92.25 103 THR A CA 1
ATOM 808 C C . THR A 1 103 ? 4.305 -15.749 -4.159 1.00 92.25 103 THR A C 1
ATOM 810 O O . THR A 1 103 ? 4.540 -15.873 -5.355 1.00 92.25 103 THR A O 1
ATOM 813 N N . ILE A 1 104 ? 4.626 -16.696 -3.269 1.00 92.69 104 ILE A N 1
ATOM 814 C CA . ILE A 1 104 ? 5.306 -17.947 -3.640 1.00 92.69 104 ILE A CA 1
ATOM 815 C C . ILE A 1 104 ? 4.420 -18.778 -4.573 1.00 92.69 104 ILE A C 1
ATOM 817 O O . ILE A 1 104 ? 4.888 -19.240 -5.609 1.00 92.69 104 ILE A O 1
ATOM 821 N N . SER A 1 105 ? 3.130 -18.918 -4.252 1.00 92.62 105 SER A N 1
ATOM 822 C CA . SER A 1 105 ? 2.192 -19.692 -5.078 1.00 92.62 105 SER A CA 1
ATOM 823 C C . SER A 1 105 ? 2.078 -19.133 -6.500 1.00 92.62 105 SER A C 1
ATOM 825 O O . SER A 1 105 ? 2.113 -19.886 -7.470 1.00 92.62 105 SER A O 1
ATOM 827 N N . LEU A 1 106 ? 1.975 -17.807 -6.635 1.00 91.19 106 LEU A N 1
ATOM 828 C CA . LEU A 1 106 ? 1.930 -17.130 -7.932 1.00 91.19 106 LEU A CA 1
ATOM 829 C C . LEU A 1 106 ? 3.283 -17.209 -8.649 1.00 91.19 106 LEU A C 1
ATOM 831 O O . LEU A 1 106 ? 3.307 -17.412 -9.859 1.00 91.19 106 LEU A O 1
ATOM 835 N N . SER A 1 107 ? 4.396 -17.102 -7.919 1.00 92.69 107 SER A N 1
ATOM 836 C CA . SER A 1 107 ? 5.740 -17.238 -8.488 1.00 92.69 107 SER A CA 1
ATOM 837 C C . SER A 1 107 ? 5.927 -18.603 -9.145 1.00 92.69 107 SER A C 1
ATOM 839 O O . SER A 1 107 ? 6.323 -18.678 -10.303 1.00 92.69 107 SER A O 1
ATOM 841 N N . ILE A 1 108 ? 5.548 -19.682 -8.458 1.00 92.19 108 ILE A N 1
ATOM 842 C CA . ILE A 1 108 ? 5.622 -21.042 -9.007 1.00 92.19 108 ILE A CA 1
ATOM 843 C C . ILE A 1 108 ? 4.720 -21.180 -10.243 1.00 92.19 108 ILE A C 1
ATOM 845 O O . ILE A 1 108 ? 5.126 -21.781 -11.233 1.00 92.19 108 ILE A O 1
ATOM 849 N N . LEU A 1 109 ? 3.512 -20.606 -10.212 1.00 92.25 109 LEU A N 1
ATOM 850 C CA . LEU A 1 109 ? 2.547 -20.723 -11.309 1.00 92.25 109 LEU A CA 1
ATOM 851 C C . LEU A 1 109 ? 2.981 -19.973 -12.577 1.00 92.25 109 LEU A C 1
ATOM 853 O O . LEU A 1 109 ? 2.779 -20.480 -13.677 1.00 92.25 109 LEU A O 1
ATOM 857 N N . PHE A 1 110 ? 3.542 -18.769 -12.435 1.00 89.38 110 PHE A N 1
ATOM 858 C CA . PHE A 1 110 ? 3.847 -17.891 -13.569 1.00 89.38 110 PHE A CA 1
ATOM 859 C C . PHE A 1 110 ? 5.315 -17.902 -14.002 1.00 89.38 110 PHE A C 1
ATOM 861 O O . PHE A 1 110 ? 5.580 -17.727 -15.189 1.00 89.38 110 PHE A O 1
ATOM 868 N N . LEU A 1 111 ? 6.255 -18.073 -13.068 1.00 89.25 111 LEU A N 1
ATOM 869 C CA . LEU A 1 111 ? 7.695 -18.071 -13.353 1.00 89.25 111 LEU A C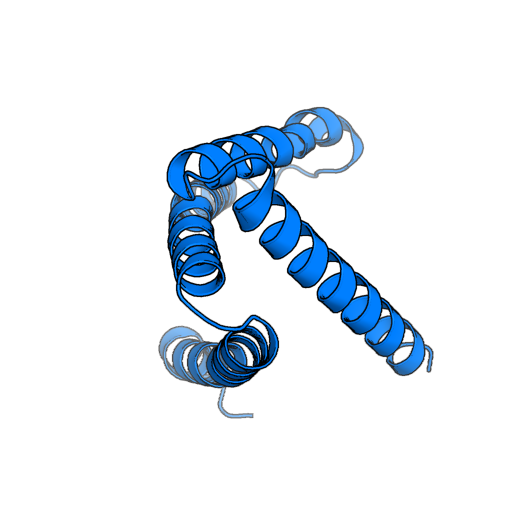A 1
ATOM 870 C C . LEU A 1 111 ? 8.291 -19.483 -13.401 1.00 89.25 111 LEU A C 1
ATOM 872 O O . LEU A 1 111 ? 9.323 -19.677 -14.031 1.00 89.25 111 LEU A O 1
ATOM 876 N N . GLY A 1 112 ? 7.635 -20.478 -12.792 1.00 81.38 112 GLY A N 1
ATOM 877 C CA . GLY A 1 112 ? 8.142 -21.854 -12.746 1.00 81.38 112 GLY A CA 1
ATOM 878 C C . GLY A 1 112 ? 9.326 -22.053 -11.793 1.00 81.38 112 GLY A C 1
ATOM 879 O O . GLY A 1 112 ? 9.919 -23.130 -11.785 1.00 81.38 112 GLY A O 1
ATOM 880 N N . ASP A 1 113 ? 9.657 -21.046 -10.980 1.00 66.38 113 ASP A N 1
ATOM 881 C CA . ASP A 1 113 ? 10.769 -21.102 -10.035 1.00 66.38 113 ASP A CA 1
ATOM 882 C C . ASP A 1 113 ? 10.420 -22.019 -8.848 1.00 66.38 113 ASP A C 1
ATOM 884 O O . ASP A 1 113 ? 9.651 -21.656 -7.953 1.00 66.38 113 ASP A O 1
ATOM 888 N N . LEU A 1 114 ? 10.996 -23.225 -8.832 1.00 59.66 114 LEU A N 1
ATOM 889 C CA . LEU A 1 114 ? 11.257 -23.961 -7.597 1.00 59.66 114 LEU A CA 1
ATOM 890 C C . LEU A 1 114 ? 12.715 -23.699 -7.206 1.00 59.66 114 LEU A C 1
ATOM 892 O O . LEU A 1 114 ? 13.604 -24.183 -7.898 1.00 59.66 114 LEU A O 1
ATOM 896 N N . SER A 1 115 ? 12.895 -23.015 -6.068 1.00 50.69 115 SER A N 1
ATOM 897 C CA . SER A 1 115 ? 14.148 -22.656 -5.365 1.00 50.69 115 SER A CA 1
ATOM 898 C C . SER A 1 115 ? 14.924 -21.448 -5.878 1.00 50.69 115 SER A C 1
ATOM 900 O O . SER A 1 115 ? 15.495 -21.542 -6.983 1.00 50.69 115 SER A O 1
#

Foldseek 3Di:
DCVVVVVVVVVVVVVVVLVVLLCCCVPPNVDLLVSLVVVLVVVCCVVVVCVPPHDDPDPVVVVVVVVVSVCVSVVSSVLSVVSSPDDSVPSVVVVVVVVVVVVVVVCCVPVVDDD